Protein AF-A0A376TFV2-F1 (afdb_monomer)

Nearest PDB structures (foldseek):
  2rjb-assembly2_B  TM=1.000E+00  e=1.039E-10  Shigella flexneri
  2rjb-assembly3_C  TM=9.940E-01  e=1.264E-10  Shigella flexneri
  2rjb-assembly1_A  TM=9.988E-01  e=4.379E-10  Shigella flexneri
  6w1g-assembly1_A  TM=9.938E-01  e=4.719E-06  Pseudomonas putida
  6w1h-assembly1_A  TM=9.905E-01  e=5.038E-06  Pseudomonas putida

Radius of gyration: 17.63 Å; Cα contacts (8 Å, |Δi|>4): 65; chains: 1; bounding box: 47×38×32 Å

Sequence (94 aa):
MPVHSTAFRPIDDASLARNPFRVFTSLLRLELIENEILRQKAAEILRQRDIFTPRCRQLLEEYEQQGGFNETQAQEFVQEALENVSLAPVSNGR

Organism: Escherichia coli (NCBI:txid562)

Solvent-accessible surface area (backbone atoms only — not comparable to full-atom values): 5831 Å² total; per-residue (Å²): 126,60,55,52,73,50,71,53,56,69,86,52,70,69,52,34,73,74,53,70,62,70,48,79,50,71,47,78,42,59,90,70,43,80,55,60,71,60,32,53,53,51,53,54,57,57,72,72,58,81,68,65,48,73,65,37,52,52,52,51,54,49,28,70,76,66,76,54,69,58,71,68,56,47,54,50,44,53,56,39,52,45,63,54,74,47,81,74,76,82,75,77,79,128

Secondary structure (DSSP, 8-state):
--EEEEEE---SHHHHHH----EEEEEE-GGG---HHHHHHHHHHHHH---S-HHHHHHHHHHHHHTS--HHHHHHHHHHHHHTTSPPP-----

Structure (mmCIF, N/CA/C/O backbone):
data_AF-A0A376TFV2-F1
#
_entry.id   AF-A0A376TFV2-F1
#
loop_
_atom_site.group_PDB
_atom_site.id
_atom_site.type_symbol
_atom_site.label_atom_id
_atom_site.label_alt_id
_atom_site.label_comp_id
_atom_site.label_asym_id
_atom_site.label_entity_id
_atom_site.label_seq_id
_atom_site.pdbx_PDB_ins_code
_atom_site.Cartn_x
_atom_site.Cartn_y
_atom_site.Cartn_z
_atom_site.occupancy
_atom_site.B_iso_or_equiv
_atom_site.auth_seq_id
_atom_site.auth_comp_id
_atom_site.auth_asym_id
_atom_site.auth_atom_id
_atom_site.pdbx_PDB_model_num
ATOM 1 N N . MET A 1 1 ? 11.718 1.529 -18.795 1.00 76.38 1 MET A N 1
ATOM 2 C CA . MET A 1 1 ? 11.247 2.180 -17.551 1.00 76.38 1 MET A CA 1
ATOM 3 C C . 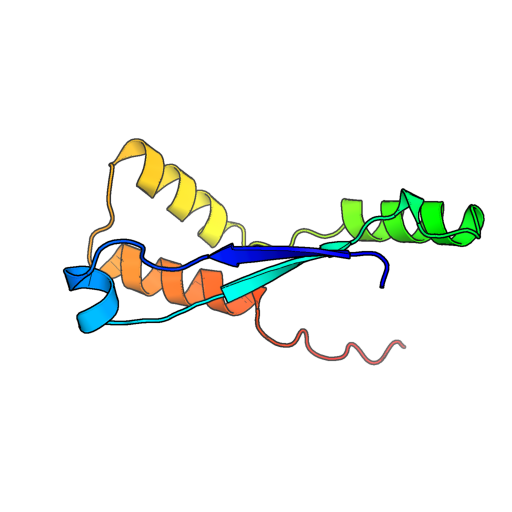MET A 1 1 ? 11.580 1.272 -16.376 1.00 76.38 1 MET A C 1
ATOM 5 O O . MET A 1 1 ? 11.237 0.100 -16.472 1.00 76.38 1 MET A O 1
ATOM 9 N N . PRO A 1 2 ? 12.257 1.748 -15.316 1.00 90.31 2 PRO A N 1
ATOM 10 C CA . PRO A 1 2 ? 12.740 0.900 -14.222 1.00 90.31 2 PRO A CA 1
ATOM 11 C C . PRO A 1 2 ? 11.639 0.596 -13.189 1.00 90.31 2 PRO A C 1
ATOM 13 O O . PRO A 1 2 ? 11.804 0.845 -11.999 1.00 90.31 2 PRO A O 1
ATOM 16 N N . VAL A 1 3 ? 10.482 0.105 -13.637 1.00 95.38 3 VAL A N 1
ATOM 17 C CA . VAL A 1 3 ? 9.342 -0.201 -12.762 1.00 95.38 3 VAL A CA 1
ATOM 18 C C . VAL A 1 3 ? 8.699 -1.527 -13.138 1.00 95.38 3 VAL A C 1
ATOM 20 O O . VAL A 1 3 ? 8.680 -1.907 -14.307 1.00 95.38 3 VAL A O 1
ATOM 23 N N . HIS A 1 4 ? 8.139 -2.201 -12.141 1.00 96.06 4 HIS A N 1
ATOM 24 C CA . HIS A 1 4 ? 7.097 -3.207 -12.330 1.00 96.06 4 HIS A CA 1
ATOM 25 C C . HIS A 1 4 ? 5.777 -2.640 -11.836 1.00 96.06 4 HIS A C 1
ATOM 27 O O . HIS A 1 4 ? 5.776 -1.848 -10.896 1.00 96.06 4 HIS A O 1
ATOM 33 N N . SER A 1 5 ? 4.662 -3.061 -12.422 1.00 96.75 5 SER A N 1
ATOM 34 C CA . SER A 1 5 ? 3.372 -2.480 -12.069 1.00 96.75 5 SER A CA 1
ATOM 35 C C . SER A 1 5 ? 2.253 -3.509 -12.061 1.00 96.75 5 SER A C 1
ATOM 37 O O . SER A 1 5 ? 2.306 -4.512 -12.770 1.00 96.75 5 SER A O 1
ATOM 39 N N . THR A 1 6 ? 1.226 -3.235 -11.263 1.00 97.75 6 THR A N 1
ATOM 40 C CA . THR A 1 6 ? -0.013 -4.014 -11.194 1.00 97.75 6 THR A CA 1
ATOM 41 C C . THR A 1 6 ? -1.208 -3.087 -10.968 1.00 97.75 6 THR A C 1
ATOM 43 O O . THR A 1 6 ? -1.033 -1.908 -10.660 1.00 97.75 6 THR A O 1
ATOM 46 N N . ALA A 1 7 ? -2.424 -3.607 -11.120 1.00 97.69 7 ALA A N 1
ATOM 47 C CA . ALA A 1 7 ? -3.658 -2.876 -10.854 1.00 97.69 7 ALA A CA 1
ATOM 48 C C . ALA A 1 7 ? -4.420 -3.499 -9.676 1.00 97.69 7 ALA A C 1
ATOM 50 O O . ALA A 1 7 ? -4.824 -4.659 -9.751 1.00 97.69 7 ALA A O 1
ATOM 51 N N . PHE A 1 8 ? -4.683 -2.710 -8.636 1.00 97.69 8 PHE A N 1
ATOM 52 C CA . PHE A 1 8 ? -5.632 -3.051 -7.577 1.00 97.69 8 PHE A CA 1
ATOM 53 C C . PHE A 1 8 ? -7.036 -2.636 -8.014 1.00 97.69 8 PHE A C 1
ATOM 55 O O . PHE A 1 8 ? -7.258 -1.485 -8.394 1.00 97.69 8 PHE A O 1
ATOM 62 N N . ARG A 1 9 ? -7.974 -3.586 -8.017 1.00 98.06 9 ARG A N 1
ATOM 63 C CA . ARG A 1 9 ? -9.362 -3.385 -8.449 1.00 98.06 9 ARG A CA 1
ATOM 64 C C . ARG A 1 9 ? -10.286 -4.450 -7.848 1.00 98.06 9 ARG A C 1
ATOM 66 O O . ARG A 1 9 ? -9.798 -5.540 -7.541 1.00 98.06 9 ARG A O 1
ATOM 73 N N . PRO A 1 10 ? -11.604 -4.202 -7.785 1.00 97.88 10 PRO A N 1
ATOM 74 C CA . PRO A 1 10 ? -12.584 -5.267 -7.597 1.00 97.88 10 PRO A CA 1
ATOM 75 C C . PRO A 1 10 ? -12.459 -6.343 -8.687 1.00 97.88 10 PRO A C 1
ATOM 77 O O . PRO A 1 10 ? -12.069 -6.047 -9.828 1.00 97.88 10 PRO A O 1
ATOM 80 N N . ILE A 1 11 ? -12.770 -7.593 -8.337 1.00 97.38 11 ILE A N 1
ATOM 81 C CA . ILE A 1 11 ? -12.622 -8.751 -9.237 1.00 97.38 11 ILE A CA 1
ATOM 82 C C . ILE A 1 11 ? -13.932 -9.473 -9.546 1.00 97.38 11 ILE A C 1
ATOM 84 O O . ILE A 1 11 ? -13.996 -10.118 -10.587 1.00 97.38 11 ILE A O 1
ATOM 88 N N . ASP A 1 12 ? -14.948 -9.353 -8.693 1.00 97.88 12 ASP A N 1
ATOM 89 C CA . ASP A 1 12 ? -16.273 -9.923 -8.921 1.00 97.88 12 ASP A CA 1
ATOM 90 C C . ASP A 1 12 ? -17.181 -8.963 -9.707 1.00 97.88 12 ASP A C 1
ATOM 92 O O . ASP A 1 12 ? -17.075 -7.736 -9.600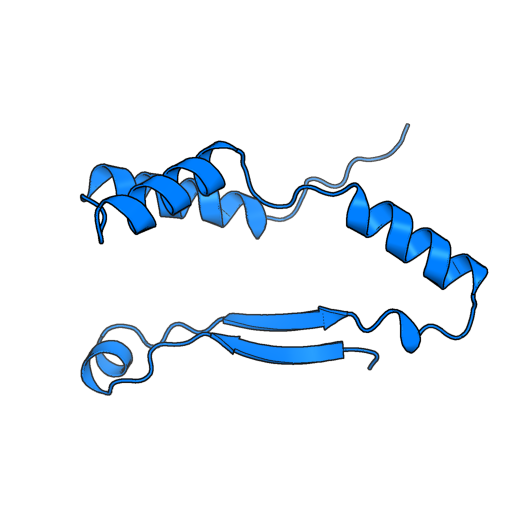 1.00 97.88 12 ASP A O 1
ATOM 96 N N . ASP A 1 13 ? -18.094 -9.534 -10.495 1.00 97.62 13 ASP A N 1
ATOM 97 C CA . ASP A 1 13 ? -18.950 -8.787 -11.422 1.00 97.62 13 ASP A CA 1
ATOM 98 C C . ASP A 1 13 ? -19.878 -7.795 -10.707 1.00 97.62 13 ASP A C 1
ATOM 100 O O . ASP A 1 13 ? -20.086 -6.681 -11.191 1.00 97.62 13 ASP A O 1
ATOM 104 N N . ALA A 1 14 ? -20.408 -8.165 -9.536 1.00 98.00 14 ALA A N 1
ATOM 105 C CA . ALA A 1 14 ? -21.321 -7.314 -8.775 1.00 98.00 14 ALA A CA 1
ATOM 106 C C . ALA A 1 14 ? -20.612 -6.063 -8.232 1.00 98.00 14 ALA A C 1
ATOM 108 O O . ALA A 1 14 ? -21.122 -4.947 -8.373 1.00 98.00 14 ALA A O 1
ATOM 109 N N . SER A 1 15 ? -19.414 -6.221 -7.662 1.00 96.81 15 SER A N 1
ATOM 110 C CA . SER A 1 15 ? -18.608 -5.097 -7.180 1.00 96.81 15 SER A CA 1
ATOM 111 C C . SER A 1 15 ? -18.121 -4.216 -8.325 1.00 96.81 15 SER A C 1
ATOM 113 O O . SER A 1 15 ? -18.171 -2.992 -8.210 1.00 96.81 15 SER A O 1
ATOM 115 N N . LEU A 1 16 ? -17.717 -4.811 -9.455 1.00 96.88 16 LEU A N 1
ATOM 116 C CA . LEU A 1 16 ? -17.331 -4.066 -10.657 1.00 96.88 16 LEU A CA 1
ATOM 117 C C . LEU A 1 16 ? -18.489 -3.238 -11.226 1.00 96.88 16 LEU A C 1
ATOM 119 O O . LEU A 1 16 ? -18.277 -2.085 -11.597 1.00 96.88 16 LEU A O 1
ATOM 123 N N . ALA A 1 17 ? -19.702 -3.795 -11.269 1.00 97.44 17 ALA A N 1
ATOM 124 C CA . ALA A 1 17 ? -20.892 -3.075 -11.717 1.00 97.44 17 ALA A CA 1
ATOM 125 C C . ALA A 1 17 ? -21.268 -1.924 -10.769 1.00 97.44 17 ALA A C 1
ATOM 127 O O . ALA A 1 17 ? -21.733 -0.880 -11.224 1.00 97.44 17 ALA A O 1
ATOM 128 N N . ARG A 1 18 ? -21.049 -2.094 -9.457 1.00 97.94 18 ARG A N 1
ATOM 129 C CA . ARG A 1 18 ? -21.339 -1.066 -8.448 1.00 97.94 18 ARG A CA 1
ATOM 130 C C . ARG A 1 18 ? -20.318 0.071 -8.453 1.00 97.94 18 ARG A C 1
ATOM 132 O O . ARG A 1 18 ? -20.707 1.233 -8.372 1.00 97.94 18 ARG A O 1
ATOM 139 N N . ASN A 1 19 ? -19.026 -0.249 -8.485 1.00 96.75 19 ASN A N 1
ATOM 140 C CA . ASN A 1 19 ? -17.947 0.732 -8.521 1.00 96.75 19 ASN A CA 1
ATOM 141 C C . ASN A 1 19 ? -16.671 0.112 -9.132 1.00 96.75 19 ASN A C 1
ATOM 143 O O . ASN A 1 19 ? -15.957 -0.620 -8.446 1.00 96.75 19 ASN A O 1
ATOM 147 N N . PRO A 1 20 ? -16.325 0.431 -10.391 1.00 97.06 20 PRO A N 1
ATOM 148 C CA . PRO A 1 20 ? -15.177 -0.156 -11.076 1.00 97.06 20 PRO A CA 1
ATOM 149 C C . PRO A 1 20 ? -13.849 0.570 -10.790 1.00 97.06 20 PRO A C 1
ATOM 151 O O . PRO A 1 20 ? -12.971 0.558 -11.656 1.00 97.06 20 PRO A O 1
ATOM 154 N N . PHE A 1 21 ? -13.686 1.220 -9.629 1.00 97.44 21 PHE A N 1
ATOM 155 C CA . PHE A 1 21 ? -12.467 1.957 -9.268 1.00 97.44 21 PHE A CA 1
ATOM 156 C C . PHE A 1 21 ? -11.210 1.076 -9.335 1.00 97.44 21 PHE A C 1
ATOM 158 O O . PHE A 1 21 ? -11.224 -0.099 -8.959 1.00 97.44 21 PHE A O 1
ATOM 165 N N . ARG A 1 22 ? -10.108 1.645 -9.841 1.00 97.94 22 ARG A N 1
ATOM 166 C CA . ARG A 1 22 ? -8.827 0.947 -10.023 1.00 97.94 22 ARG A CA 1
ATOM 167 C C . ARG A 1 22 ? -7.672 1.860 -9.653 1.00 97.94 22 ARG A C 1
ATOM 169 O O . ARG A 1 22 ? -7.676 3.031 -10.023 1.00 97.94 22 ARG A O 1
ATOM 176 N N . VAL A 1 23 ? -6.649 1.290 -9.026 1.00 96.88 23 VAL A N 1
ATOM 177 C CA . VAL A 1 23 ? -5.375 1.964 -8.760 1.00 96.88 23 VAL A CA 1
ATOM 178 C C . VAL A 1 23 ? -4.265 1.182 -9.443 1.00 96.88 23 VAL A C 1
ATOM 180 O O . VAL A 1 23 ? -4.048 0.010 -9.140 1.00 96.88 23 VAL A O 1
ATOM 183 N N . PHE A 1 24 ? -3.569 1.820 -10.383 1.00 97.12 24 PHE A N 1
ATOM 184 C CA . PHE A 1 24 ? -2.367 1.248 -10.981 1.00 97.12 24 PHE A CA 1
ATOM 185 C C . PHE A 1 24 ? -1.158 1.630 -10.130 1.00 97.12 24 PHE A C 1
ATOM 187 O O . PHE A 1 24 ? -0.826 2.807 -10.004 1.00 97.12 24 PHE 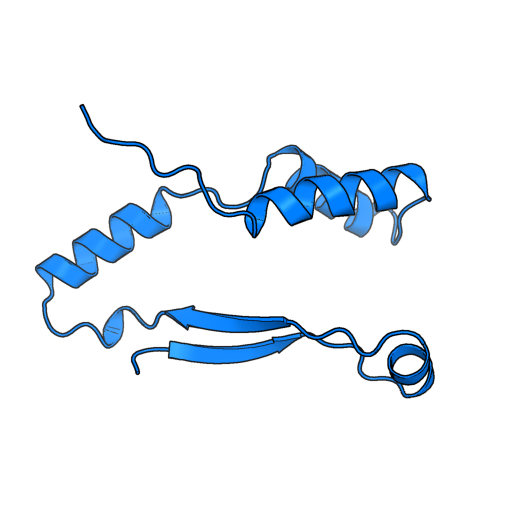A O 1
ATOM 194 N N . THR A 1 25 ? -0.502 0.638 -9.542 1.00 96.50 25 THR A N 1
ATOM 195 C CA . THR A 1 25 ? 0.605 0.837 -8.608 1.00 96.50 25 THR A CA 1
ATOM 196 C C . THR A 1 25 ? 1.890 0.349 -9.249 1.00 96.50 25 THR A C 1
ATOM 198 O O . THR A 1 25 ? 1.988 -0.807 -9.663 1.00 96.50 25 THR A O 1
ATOM 201 N N . SER A 1 26 ? 2.879 1.238 -9.328 1.00 97.06 26 SER A N 1
ATOM 202 C CA . SER A 1 26 ? 4.211 0.932 -9.851 1.00 97.06 26 SER A CA 1
ATOM 203 C C . SER A 1 26 ? 5.227 0.865 -8.715 1.00 97.06 26 SER A C 1
ATOM 205 O O . SER A 1 26 ? 5.292 1.771 -7.889 1.00 97.06 26 SER A O 1
ATOM 207 N N . LEU A 1 27 ? 6.044 -0.183 -8.707 1.00 96.25 27 LEU A N 1
ATOM 208 C CA . LEU A 1 27 ? 7.182 -0.360 -7.814 1.00 96.25 27 LEU A CA 1
ATOM 209 C C . LEU A 1 27 ? 8.477 -0.023 -8.560 1.00 96.25 27 LEU A C 1
ATOM 211 O O . LEU A 1 27 ? 8.794 -0.645 -9.579 1.00 96.25 27 LEU A O 1
ATOM 215 N N . LEU A 1 28 ? 9.228 0.948 -8.038 1.00 95.81 28 LEU A N 1
ATOM 216 C CA . LEU A 1 28 ? 10.551 1.318 -8.541 1.00 95.81 28 LEU A CA 1
ATOM 217 C C . LEU A 1 28 ? 11.562 0.184 -8.308 1.00 95.81 28 LEU A C 1
ATOM 219 O O . LEU A 1 28 ? 11.704 -0.311 -7.192 1.00 95.81 28 LEU A O 1
ATOM 223 N N . ARG A 1 29 ? 12.293 -0.190 -9.362 1.00 96.50 29 ARG A N 1
ATOM 224 C CA . ARG A 1 29 ? 13.353 -1.208 -9.357 1.00 96.50 29 ARG A CA 1
ATOM 225 C C . ARG A 1 29 ? 14.722 -0.530 -9.236 1.00 96.50 29 ARG A C 1
ATOM 227 O O . ARG A 1 29 ? 15.313 -0.130 -10.241 1.00 96.50 29 ARG A O 1
ATOM 234 N N . LEU A 1 30 ? 15.210 -0.354 -8.006 1.00 96.06 30 LEU A N 1
ATOM 235 C CA . LEU A 1 30 ? 16.484 0.328 -7.732 1.00 96.06 30 LEU A CA 1
ATOM 236 C C . LEU A 1 30 ? 17.690 -0.366 -8.383 1.00 96.06 30 LEU A C 1
ATOM 238 O O . LEU A 1 30 ? 18.638 0.300 -8.780 1.00 96.06 30 LEU A O 1
ATOM 242 N N . GLU A 1 31 ? 17.662 -1.685 -8.547 1.00 94.50 31 GLU A N 1
ATOM 243 C CA . GLU A 1 31 ? 18.721 -2.459 -9.205 1.00 94.50 31 GLU A CA 1
ATOM 244 C C . GLU A 1 31 ? 18.914 -2.111 -10.687 1.00 94.50 31 GLU A C 1
ATOM 246 O O . GLU A 1 31 ? 19.961 -2.416 -11.249 1.00 94.50 31 GLU A O 1
ATOM 251 N N . LEU A 1 32 ? 17.931 -1.454 -11.311 1.00 96.06 32 LEU A N 1
ATOM 252 C CA . LEU A 1 32 ? 18.023 -0.967 -12.687 1.00 96.06 32 LEU A CA 1
ATOM 253 C C . LEU A 1 32 ? 18.653 0.436 -12.775 1.00 96.06 32 LEU A C 1
ATOM 255 O O . LEU A 1 32 ? 18.794 0.973 -13.871 1.00 96.06 32 LEU A O 1
ATOM 259 N N . ILE A 1 33 ? 19.028 1.046 -11.643 1.00 95.25 33 ILE A N 1
ATOM 260 C CA . ILE A 1 33 ? 19.779 2.306 -11.602 1.00 95.25 33 ILE A CA 1
ATOM 261 C C . ILE A 1 33 ? 21.272 1.986 -11.739 1.00 95.25 33 ILE A C 1
ATOM 263 O O . ILE A 1 33 ? 21.909 1.528 -10.787 1.00 95.25 33 ILE A O 1
ATOM 267 N N . GLU A 1 34 ? 21.837 2.256 -12.917 1.00 96.12 34 GLU A N 1
ATOM 268 C CA . GLU A 1 34 ? 23.235 1.935 -13.244 1.00 96.12 34 GLU A CA 1
ATOM 269 C C . GLU A 1 34 ? 24.229 2.613 -12.292 1.00 96.12 34 GLU A C 1
ATOM 271 O O . GLU A 1 34 ? 25.091 1.950 -11.716 1.00 96.12 34 GLU A O 1
ATOM 276 N N . ASN A 1 35 ? 24.066 3.918 -12.057 1.00 97.31 35 ASN A N 1
ATOM 277 C CA . ASN A 1 35 ? 24.932 4.674 -11.158 1.00 97.31 35 ASN A CA 1
ATOM 278 C C . ASN A 1 35 ? 24.737 4.223 -9.700 1.00 97.31 35 ASN A C 1
ATOM 280 O O . ASN A 1 35 ? 23.696 4.465 -9.089 1.00 97.31 35 ASN A O 1
ATOM 284 N N . GLU A 1 36 ? 25.762 3.588 -9.136 1.00 97.00 36 GLU A N 1
ATOM 285 C CA . GLU A 1 36 ? 25.726 3.020 -7.788 1.00 97.00 36 GLU A CA 1
ATOM 286 C C . GLU A 1 36 ? 25.537 4.077 -6.692 1.00 97.00 36 GLU A C 1
ATOM 288 O O . GLU A 1 36 ? 24.728 3.878 -5.786 1.00 97.00 36 GLU A O 1
ATOM 293 N N . ILE A 1 37 ? 26.204 5.230 -6.808 1.00 97.56 37 ILE A N 1
ATOM 294 C CA . ILE A 1 37 ? 26.079 6.334 -5.843 1.00 97.56 37 ILE A CA 1
ATOM 295 C C . ILE A 1 37 ? 24.629 6.835 -5.818 1.00 97.56 37 ILE A C 1
ATOM 297 O O . ILE A 1 37 ? 24.038 7.024 -4.753 1.00 97.56 37 ILE A O 1
ATOM 301 N N . LEU A 1 38 ? 24.023 7.010 -6.996 1.00 96.69 38 LEU A N 1
ATOM 302 C CA . LEU A 1 38 ? 22.630 7.435 -7.116 1.00 96.69 38 LEU A CA 1
ATOM 303 C C . LEU A 1 38 ? 21.668 6.383 -6.552 1.00 96.69 38 LEU A C 1
ATOM 305 O O . LEU A 1 38 ? 20.709 6.735 -5.865 1.00 96.69 38 LEU A O 1
ATOM 309 N N . ARG A 1 39 ? 21.932 5.100 -6.812 1.00 97.25 39 ARG A N 1
ATOM 310 C CA . ARG A 1 39 ? 21.135 3.980 -6.303 1.00 97.25 39 ARG A CA 1
ATOM 311 C C . ARG A 1 39 ? 21.131 3.931 -4.778 1.00 97.25 39 ARG A C 1
ATOM 313 O O . ARG A 1 39 ? 20.063 3.819 -4.181 1.00 97.25 39 ARG A O 1
ATOM 320 N N . GLN A 1 40 ? 22.305 4.045 -4.156 1.00 97.38 40 GLN A N 1
ATOM 321 C CA . GLN A 1 40 ? 22.447 4.059 -2.699 1.00 97.38 40 GLN A CA 1
ATOM 322 C C . GLN A 1 40 ? 21.721 5.260 -2.089 1.00 97.38 40 GLN A C 1
ATOM 324 O O . GLN A 1 40 ? 20.929 5.094 -1.162 1.00 97.38 40 GLN A O 1
ATOM 329 N N . LYS A 1 41 ? 21.897 6.451 -2.675 1.00 96.94 41 LYS A N 1
ATOM 330 C CA . LYS A 1 41 ? 21.201 7.663 -2.231 1.00 96.94 41 LYS A CA 1
ATOM 331 C C . LYS A 1 41 ? 19.678 7.527 -2.328 1.00 96.94 41 LYS A C 1
ATOM 333 O O . LYS A 1 41 ? 18.966 7.905 -1.402 1.00 96.94 41 LYS A O 1
ATOM 338 N N . ALA A 1 42 ? 19.166 6.971 -3.427 1.00 96.19 42 ALA A N 1
ATOM 339 C CA . ALA A 1 42 ? 17.736 6.726 -3.592 1.00 96.19 42 ALA A CA 1
ATOM 340 C C . ALA A 1 42 ? 17.205 5.732 -2.545 1.00 96.19 42 ALA A C 1
ATOM 342 O O . ALA A 1 42 ? 16.162 5.982 -1.945 1.00 96.19 42 ALA A O 1
ATOM 343 N N . ALA A 1 43 ? 17.934 4.640 -2.289 1.00 96.69 43 ALA A N 1
ATOM 344 C CA . ALA A 1 43 ? 17.566 3.652 -1.276 1.00 96.69 43 ALA A CA 1
ATOM 345 C C . ALA A 1 43 ? 17.497 4.262 0.134 1.00 96.69 43 ALA A C 1
ATOM 347 O O . ALA A 1 43 ? 16.558 3.988 0.881 1.00 96.69 43 ALA A O 1
ATOM 348 N N . GLU A 1 44 ? 18.463 5.112 0.487 1.00 97.06 44 GLU A N 1
ATOM 349 C CA . GLU A 1 44 ? 18.499 5.786 1.783 1.00 97.06 44 GLU A CA 1
ATOM 350 C C . GLU A 1 44 ? 17.295 6.715 1.978 1.00 97.06 44 GLU A C 1
ATOM 352 O O . GLU A 1 44 ? 16.597 6.599 2.986 1.00 97.06 44 GLU A O 1
ATOM 357 N N . ILE A 1 45 ? 17.007 7.570 0.990 1.00 95.88 45 ILE A N 1
ATOM 358 C CA . ILE A 1 45 ? 15.861 8.491 1.029 1.00 95.88 45 ILE A CA 1
ATOM 359 C C . ILE A 1 45 ? 14.546 7.713 1.142 1.00 95.88 45 ILE A C 1
ATOM 361 O O . ILE A 1 45 ? 13.691 8.052 1.959 1.00 95.88 45 ILE A O 1
ATOM 365 N N . LEU A 1 46 ? 14.377 6.656 0.341 1.00 95.38 46 LEU A N 1
ATOM 366 C CA . LEU A 1 46 ? 13.152 5.856 0.343 1.00 95.38 46 LEU A CA 1
ATOM 367 C C . LEU A 1 46 ? 12.928 5.145 1.680 1.00 95.38 46 LEU A C 1
ATOM 369 O O . LEU A 1 46 ? 11.795 5.094 2.145 1.00 95.38 46 LEU A O 1
ATOM 373 N N . ARG A 1 47 ? 13.989 4.638 2.322 1.00 95.56 47 ARG A N 1
ATOM 374 C CA . ARG A 1 47 ? 13.891 3.952 3.621 1.00 95.56 47 ARG A CA 1
ATOM 375 C C . ARG A 1 47 ? 13.501 4.891 4.764 1.00 95.56 47 ARG A C 1
ATOM 377 O O . ARG A 1 47 ? 12.905 4.442 5.735 1.00 95.56 47 ARG A O 1
ATOM 384 N N . GLN A 1 48 ? 13.868 6.167 4.676 1.00 95.06 48 GLN A N 1
ATOM 385 C CA . GLN A 1 48 ? 13.553 7.161 5.706 1.00 95.06 48 GLN A CA 1
ATOM 386 C C . GLN A 1 48 ? 12.111 7.673 5.622 1.00 95.06 48 GLN A C 1
ATOM 388 O O . GLN A 1 48 ? 11.6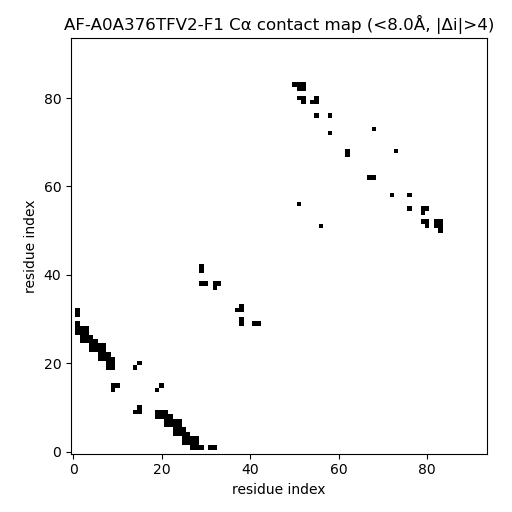24 8.284 6.572 1.00 95.06 48 GLN A O 1
ATOM 393 N N . ARG A 1 49 ? 11.431 7.463 4.491 1.00 92.06 49 ARG A N 1
ATOM 394 C CA . ARG A 1 49 ? 10.094 8.001 4.269 1.00 92.06 49 ARG A CA 1
ATOM 395 C C . ARG A 1 49 ? 9.034 7.091 4.880 1.00 92.06 49 ARG A C 1
ATOM 397 O O . ARG A 1 49 ? 8.894 5.939 4.479 1.00 92.06 49 ARG A O 1
ATOM 404 N N . ASP A 1 50 ? 8.227 7.657 5.769 1.00 92.12 50 ASP A N 1
ATOM 405 C CA . ASP A 1 50 ? 6.953 7.070 6.168 1.00 92.12 50 ASP A CA 1
ATOM 406 C C . ASP A 1 50 ? 5.832 7.698 5.329 1.00 92.12 50 ASP A C 1
ATOM 408 O O . ASP A 1 50 ? 5.638 8.912 5.350 1.00 92.12 50 ASP A O 1
ATOM 412 N N . ILE A 1 51 ? 5.168 6.887 4.505 1.00 92.25 51 ILE A N 1
ATOM 413 C CA . ILE A 1 51 ? 4.156 7.349 3.539 1.00 92.25 51 ILE A CA 1
ATOM 414 C C . ILE A 1 51 ? 2.723 7.129 4.012 1.00 92.25 51 ILE A C 1
ATOM 416 O O . ILE A 1 51 ? 1.811 7.469 3.271 1.00 92.25 51 ILE A O 1
ATOM 420 N N . PHE A 1 52 ? 2.538 6.535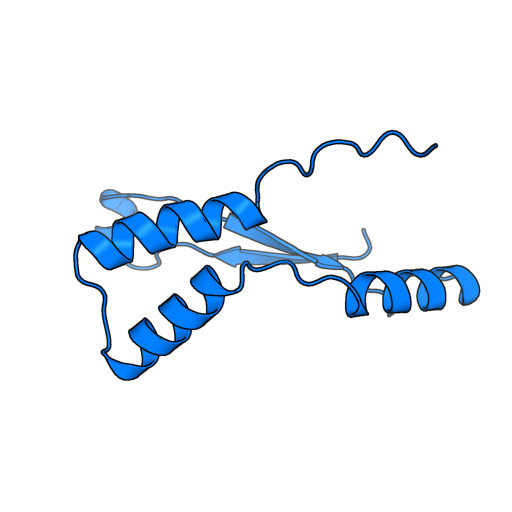 5.192 1.00 94.94 52 PHE A N 1
ATOM 421 C CA . PHE A 1 52 ? 1.230 6.309 5.793 1.00 94.94 52 PHE A CA 1
ATOM 422 C C . PHE A 1 52 ? 1.144 7.081 7.100 1.00 94.94 52 PHE A C 1
ATOM 424 O O . PHE A 1 52 ? 2.056 6.996 7.925 1.00 94.94 52 PHE A O 1
ATOM 431 N N . THR A 1 53 ? 0.044 7.797 7.320 1.00 95.25 53 THR A N 1
ATOM 432 C CA . THR A 1 53 ? -0.185 8.441 8.616 1.00 95.25 53 THR A CA 1
ATOM 433 C C . THR A 1 53 ? -0.225 7.391 9.740 1.00 95.25 53 THR A C 1
ATOM 435 O O . THR A 1 53 ? -0.656 6.249 9.520 1.00 95.25 53 THR A O 1
ATOM 438 N N . PRO A 1 54 ? 0.183 7.743 10.975 1.00 97.00 54 PRO A N 1
ATOM 439 C CA . PRO A 1 54 ? 0.090 6.821 12.105 1.00 97.00 54 PRO A CA 1
ATOM 440 C C . PRO A 1 54 ? -1.334 6.298 12.327 1.00 97.00 54 PRO A C 1
ATOM 442 O O . PRO A 1 54 ? -1.516 5.117 12.623 1.00 97.00 54 PRO A O 1
ATOM 445 N N . ARG A 1 55 ? -2.351 7.150 12.130 1.00 97.44 55 ARG A N 1
ATOM 446 C CA . ARG A 1 55 ? -3.753 6.759 12.297 1.00 97.44 55 ARG A CA 1
ATOM 447 C C . ARG A 1 55 ? -4.221 5.800 11.202 1.00 97.44 55 ARG A C 1
ATOM 449 O O . ARG A 1 55 ? -4.892 4.824 11.525 1.00 97.44 55 ARG A O 1
ATOM 456 N N . CYS A 1 56 ? -3.796 5.990 9.949 1.00 97.62 56 CYS A N 1
ATOM 457 C CA . CYS A 1 56 ? -4.067 5.041 8.865 1.00 97.62 56 CYS A CA 1
ATOM 458 C C . CYS A 1 56 ? -3.574 3.625 9.211 1.00 97.62 56 CYS A C 1
ATOM 460 O O . CYS A 1 56 ? -4.269 2.648 8.937 1.00 97.62 56 CYS A O 1
ATOM 462 N N . ARG A 1 57 ? -2.386 3.507 9.824 1.00 97.38 57 ARG A N 1
ATOM 463 C CA . ARG A 1 57 ? -1.814 2.215 10.244 1.00 97.38 57 ARG A CA 1
ATOM 464 C C . ARG A 1 57 ? -2.610 1.580 11.383 1.00 97.38 57 ARG A C 1
ATOM 466 O O . ARG A 1 57 ? -2.936 0.403 11.297 1.00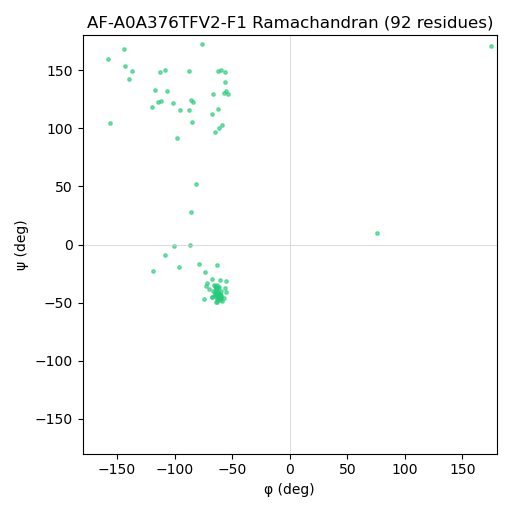 97.38 57 ARG A O 1
ATOM 473 N N . GLN A 1 58 ? -2.979 2.365 12.396 1.00 98.19 58 GLN A N 1
ATOM 474 C CA . GLN A 1 58 ? -3.807 1.890 13.513 1.00 98.19 58 GLN A CA 1
ATOM 475 C C . GLN A 1 58 ? -5.167 1.371 13.040 1.00 98.19 58 GLN A C 1
ATOM 477 O O . GLN A 1 58 ? -5.588 0.292 13.440 1.00 98.19 58 GLN A O 1
ATOM 482 N N . LEU A 1 59 ? -5.837 2.108 12.151 1.00 98.31 59 LEU A N 1
ATOM 483 C CA . LEU A 1 59 ? -7.109 1.680 11.570 1.00 98.31 59 LEU A CA 1
ATOM 484 C C . LEU A 1 59 ? -6.962 0.376 10.777 1.00 98.31 59 LEU A C 1
ATOM 486 O O . LEU A 1 59 ? -7.848 -0.471 10.821 1.00 98.31 59 LEU A O 1
ATOM 490 N N . LEU A 1 60 ? -5.845 0.182 10.075 1.00 97.62 60 LEU A N 1
ATOM 491 C CA . LEU A 1 60 ? -5.580 -1.065 9.358 1.00 97.62 60 LEU A CA 1
ATOM 492 C C . LEU A 1 60 ? -5.423 -2.250 10.328 1.00 97.62 60 LEU A C 1
ATOM 494 O O . LEU A 1 60 ? -6.029 -3.295 10.104 1.00 97.62 60 LEU A O 1
ATOM 498 N N . GLU A 1 61 ? -4.700 -2.074 11.437 1.00 98.06 61 GLU A N 1
ATOM 499 C CA . GLU A 1 61 ? -4.598 -3.091 12.498 1.00 98.06 61 GLU A CA 1
ATOM 500 C C . GLU A 1 61 ? -5.965 -3.391 13.137 1.00 98.06 61 GLU A C 1
ATOM 502 O O . GLU A 1 61 ? -6.323 -4.551 13.347 1.00 98.06 61 GLU A O 1
ATOM 507 N N . GLU A 1 62 ? -6.757 -2.351 13.411 1.00 98.12 62 GLU A N 1
ATOM 508 C CA . GLU A 1 62 ? -8.132 -2.472 13.898 1.00 98.12 62 GLU A CA 1
ATOM 509 C C . GLU A 1 62 ? -8.998 -3.296 12.931 1.00 98.12 62 GLU A C 1
ATOM 511 O O . GLU A 1 62 ? -9.706 -4.206 13.367 1.00 98.12 62 GLU A O 1
ATOM 516 N N . TYR A 1 63 ? -8.912 -3.020 11.626 1.00 98.25 63 TYR A N 1
ATOM 517 C CA . TYR A 1 63 ? -9.639 -3.754 10.590 1.00 98.25 63 TYR A CA 1
ATOM 518 C C . TYR A 1 63 ? -9.270 -5.238 10.575 1.00 98.25 63 TYR A C 1
ATOM 520 O O . TYR A 1 63 ? -10.157 -6.089 10.528 1.00 98.25 63 TYR A O 1
ATOM 528 N N . GLU A 1 64 ? -7.976 -5.562 10.635 1.00 97.75 64 GLU A N 1
ATOM 529 C CA . GLU A 1 64 ? -7.496 -6.947 10.630 1.00 97.75 64 GLU A CA 1
ATOM 530 C C . GLU A 1 64 ? -7.967 -7.729 11.865 1.00 97.75 64 GLU A C 1
ATOM 532 O O . GLU A 1 64 ? -8.332 -8.899 11.752 1.00 97.75 64 GLU A O 1
ATOM 537 N N . GLN A 1 65 ? -8.017 -7.084 13.035 1.00 97.44 65 GLN A N 1
ATOM 538 C CA . GLN A 1 65 ? -8.487 -7.707 14.278 1.00 97.44 65 GLN A CA 1
ATOM 539 C C . GLN A 1 65 ? -10.008 -7.912 14.305 1.00 97.44 65 GLN A C 1
ATOM 541 O O . GLN A 1 65 ? -10.492 -8.894 14.869 1.00 97.44 65 GLN A O 1
ATOM 546 N N . GLN A 1 66 ? -10.763 -6.979 13.723 1.00 96.75 66 GLN A N 1
ATOM 547 C CA . GLN A 1 66 ? -12.229 -6.938 13.800 1.00 96.75 66 GLN A CA 1
ATOM 54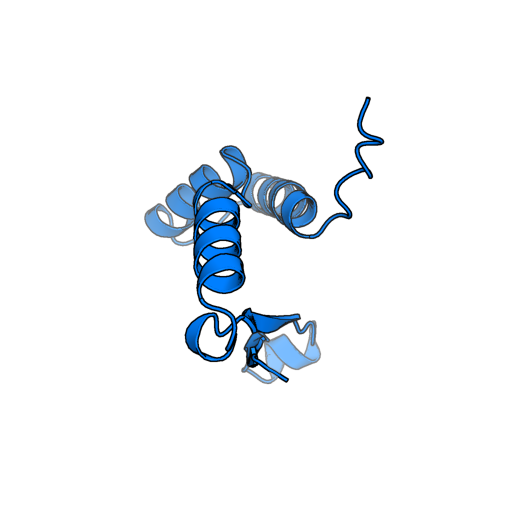8 C C . GLN A 1 66 ? -12.909 -7.595 12.588 1.00 96.75 66 GLN A C 1
ATOM 550 O O . GLN A 1 66 ? -14.086 -7.947 12.655 1.00 96.75 66 GLN A O 1
ATOM 555 N N . GLY A 1 67 ? -12.186 -7.755 11.476 1.00 97.56 67 GLY A N 1
ATOM 556 C CA . GLY A 1 67 ? -12.701 -8.257 10.200 1.00 97.56 67 GLY A CA 1
ATOM 557 C C . GLY A 1 67 ? -13.540 -7.245 9.410 1.00 97.56 67 GLY A C 1
ATOM 558 O O . GLY A 1 67 ? -14.190 -7.622 8.434 1.00 97.56 67 GLY A O 1
ATOM 559 N N . GLY A 1 68 ? -13.570 -5.976 9.821 1.00 96.75 68 GLY A N 1
ATOM 560 C CA . GLY A 1 68 ? -14.402 -4.953 9.197 1.00 96.75 68 GLY A CA 1
ATOM 561 C C . GLY A 1 68 ? -14.358 -3.606 9.912 1.00 96.75 68 GLY A C 1
ATOM 562 O O . GLY A 1 68 ? -13.846 -3.493 11.021 1.00 96.75 68 GLY A O 1
ATOM 563 N N . PHE A 1 69 ? -14.943 -2.593 9.272 1.00 98.25 69 PHE A N 1
ATOM 564 C CA . PHE A 1 69 ? -15.153 -1.268 9.853 1.00 98.25 69 PHE A CA 1
ATOM 565 C C . PHE A 1 69 ? -16.637 -0.978 10.056 1.00 98.25 69 PHE A C 1
ATOM 567 O O . PHE A 1 69 ? -17.478 -1.381 9.247 1.00 98.25 69 PHE A O 1
ATOM 574 N N . ASN A 1 70 ? -16.943 -0.203 11.097 1.00 97.75 70 ASN A N 1
ATOM 575 C CA . ASN A 1 70 ? -18.180 0.571 11.138 1.00 97.75 70 ASN A CA 1
ATOM 576 C C . ASN A 1 70 ? -18.080 1.820 10.238 1.00 97.75 70 ASN A C 1
ATOM 578 O O . ASN A 1 70 ? -17.021 2.139 9.699 1.00 97.75 70 ASN A O 1
ATOM 582 N N . GLU A 1 71 ? -19.189 2.539 10.064 1.00 98.06 71 GLU A N 1
ATOM 583 C CA . GLU A 1 71 ? -19.249 3.694 9.160 1.00 98.06 71 GLU A CA 1
ATOM 584 C C . GLU A 1 71 ? -18.252 4.803 9.529 1.00 98.06 71 GLU A C 1
ATOM 586 O O . GLU A 1 71 ? -17.560 5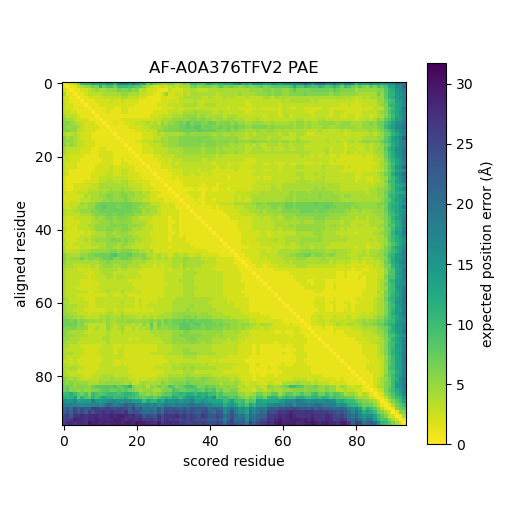.317 8.651 1.00 98.06 71 GLU A O 1
ATOM 591 N N . THR A 1 72 ? -18.123 5.127 10.816 1.00 98.12 72 THR A N 1
ATOM 592 C CA . THR A 1 72 ? -17.198 6.161 11.297 1.00 98.12 72 THR A CA 1
ATOM 593 C C . THR A 1 72 ? -15.747 5.786 11.008 1.00 98.12 72 THR A C 1
ATOM 595 O O . THR A 1 72 ? -15.006 6.598 10.460 1.00 98.12 72 THR A O 1
ATOM 598 N N . GLN A 1 73 ? -15.351 4.545 11.309 1.00 98.25 73 GLN A N 1
ATOM 599 C CA . GLN A 1 73 ? -14.001 4.054 11.011 1.00 98.25 73 GLN A CA 1
ATOM 600 C C . GLN A 1 73 ? -13.724 4.051 9.504 1.00 98.25 73 GLN A C 1
ATOM 602 O O . GLN A 1 73 ? -12.641 4.437 9.078 1.00 98.25 73 GLN A O 1
ATOM 607 N N . ALA A 1 74 ? -14.701 3.653 8.682 1.00 97.94 74 ALA A N 1
ATOM 608 C CA . ALA A 1 74 ? -14.544 3.642 7.231 1.00 97.94 74 ALA A CA 1
ATOM 609 C C . ALA A 1 74 ? -14.360 5.059 6.663 1.00 97.94 74 ALA A C 1
ATOM 611 O O . ALA A 1 74 ? -13.505 5.269 5.802 1.00 97.94 74 ALA A O 1
ATOM 612 N N . GLN A 1 75 ? -15.130 6.037 7.152 1.00 98.19 75 GLN A N 1
ATOM 613 C CA . GLN A 1 75 ? -14.978 7.440 6.758 1.00 98.19 75 GLN A CA 1
ATOM 614 C C . GLN A 1 75 ? -13.615 7.999 7.182 1.00 98.19 75 GLN A C 1
ATOM 616 O O . GLN A 1 75 ? -12.943 8.629 6.366 1.00 98.19 75 GLN A O 1
ATOM 621 N N . GLU A 1 76 ? -13.188 7.731 8.419 1.00 98.19 76 GLU A N 1
ATOM 622 C CA . GLU A 1 76 ? -11.876 8.139 8.931 1.00 98.19 76 GLU A CA 1
ATOM 623 C C . GLU A 1 76 ? -10.743 7.515 8.105 1.00 98.19 76 GLU A C 1
ATOM 625 O O . GLU A 1 76 ? -9.846 8.218 7.647 1.00 98.19 76 GLU A O 1
ATOM 630 N N . PHE A 1 77 ? -10.830 6.214 7.817 1.00 98.06 77 PHE A N 1
ATOM 631 C CA . PHE A 1 77 ? -9.834 5.502 7.021 1.00 98.06 77 PHE A CA 1
ATOM 632 C C . PHE A 1 77 ? -9.685 6.087 5.615 1.00 98.06 77 PHE A C 1
ATOM 634 O O . PHE A 1 77 ? -8.566 6.224 5.129 1.00 98.06 77 PHE A O 1
ATOM 641 N N . VAL A 1 78 ? -10.787 6.474 4.962 1.00 96.69 78 VAL A N 1
ATOM 642 C CA . VAL A 1 78 ? -10.721 7.134 3.649 1.00 96.69 78 VAL A CA 1
ATOM 643 C C . VAL A 1 78 ? -9.981 8.469 3.736 1.00 96.69 78 VAL A C 1
ATOM 645 O O . VAL A 1 78 ? -9.148 8.734 2.872 1.00 96.69 78 VAL A O 1
ATOM 648 N N . GLN A 1 79 ? -10.238 9.292 4.757 1.00 96.69 79 GLN A N 1
ATOM 649 C CA . GLN A 1 79 ? -9.537 10.573 4.929 1.00 96.69 79 GLN A CA 1
ATOM 650 C C . GLN A 1 79 ? -8.037 10.362 5.173 1.00 96.69 79 GLN A C 1
ATOM 652 O O . GLN A 1 79 ? -7.210 10.919 4.456 1.00 96.69 79 GLN A O 1
ATOM 657 N N . GLU A 1 80 ? -7.684 9.485 6.111 1.00 96.44 80 GLU A N 1
ATOM 658 C CA . GLU A 1 80 ? -6.289 9.172 6.441 1.00 96.44 80 GLU A CA 1
ATOM 659 C C . GLU A 1 80 ? -5.535 8.531 5.261 1.00 96.44 80 GLU A C 1
ATOM 661 O O . GLU A 1 80 ? -4.350 8.786 5.049 1.00 96.44 80 GLU A O 1
ATOM 666 N N . ALA A 1 81 ? -6.213 7.715 4.446 1.00 94.50 81 ALA A N 1
ATOM 667 C CA . ALA A 1 81 ? -5.623 7.118 3.253 1.00 94.50 81 ALA A CA 1
ATOM 668 C C . ALA A 1 81 ? -5.404 8.135 2.120 1.00 94.50 81 ALA A C 1
ATOM 670 O O . ALA A 1 81 ? -4.439 7.999 1.360 1.00 94.50 81 ALA A O 1
ATOM 671 N N . LEU A 1 82 ? -6.277 9.144 1.996 1.00 94.06 82 LEU A N 1
ATOM 672 C CA . LEU A 1 82 ? -6.161 10.198 0.984 1.00 94.06 82 LEU A CA 1
ATOM 673 C C . LEU A 1 82 ? -4.910 11.057 1.191 1.00 94.06 82 LEU A C 1
ATOM 675 O O . LEU A 1 82 ? -4.261 11.410 0.207 1.00 94.06 82 LEU A O 1
ATOM 679 N N . GLU A 1 83 ? -4.509 11.315 2.437 1.00 89.75 83 GLU A N 1
ATOM 680 C CA . GLU A 1 83 ? -3.270 12.046 2.748 1.00 89.75 83 GLU A CA 1
ATOM 681 C C . GLU A 1 83 ? -2.027 11.410 2.102 1.00 89.75 83 GLU A C 1
ATOM 683 O O . GLU A 1 83 ? -1.113 12.109 1.663 1.00 89.75 83 GLU A O 1
ATOM 688 N N . ASN A 1 84 ? -2.017 10.085 1.934 1.00 84.62 84 ASN A N 1
ATOM 689 C CA . ASN A 1 84 ? -0.873 9.351 1.385 1.00 84.62 84 ASN A CA 1
ATOM 690 C C . ASN A 1 84 ? -0.703 9.538 -0.134 1.00 84.62 84 ASN A C 1
ATOM 692 O O . ASN A 1 84 ? 0.390 9.333 -0.669 1.00 84.62 84 ASN A O 1
ATOM 696 N N . VAL A 1 85 ? -1.784 9.889 -0.840 1.00 84.19 85 VAL A N 1
ATOM 697 C CA . VAL A 1 85 ? -1.803 10.098 -2.301 1.00 84.19 85 VAL A CA 1
ATOM 698 C C . VAL A 1 85 ? -1.942 11.569 -2.692 1.00 84.19 85 VAL A C 1
ATOM 700 O O . VAL A 1 85 ? -1.787 11.909 -3.868 1.00 84.19 85 VAL A O 1
ATOM 703 N N . SER A 1 86 ? -2.208 12.440 -1.720 1.00 83.56 86 SER A N 1
ATOM 704 C CA . SER A 1 86 ? -2.223 13.885 -1.900 1.00 83.56 86 SER A CA 1
ATOM 705 C C . SER A 1 86 ? -0.849 14.410 -2.311 1.00 83.56 86 SER A C 1
ATOM 707 O O . SER A 1 86 ? 0.204 13.871 -1.960 1.00 83.56 86 SER A O 1
ATOM 709 N N . LEU A 1 87 ? -0.850 15.497 -3.084 1.00 74.06 87 LEU A N 1
ATOM 710 C CA . LEU A 1 87 ? 0.383 16.196 -3.422 1.00 74.06 87 LEU A CA 1
ATOM 711 C C . LEU A 1 87 ? 1.011 16.721 -2.131 1.00 74.06 87 LEU A C 1
ATOM 713 O O . LEU A 1 87 ? 0.442 17.591 -1.473 1.00 74.06 87 LEU A O 1
ATOM 717 N N . ALA A 1 88 ? 2.202 16.223 -1.796 1.00 70.31 88 ALA A N 1
ATOM 718 C CA . ALA A 1 88 ? 3.000 16.840 -0.750 1.00 70.31 88 ALA A CA 1
ATOM 719 C C . ALA A 1 88 ? 3.221 18.314 -1.134 1.00 70.31 88 ALA A C 1
ATOM 721 O O . ALA A 1 88 ? 3.601 18.582 -2.283 1.00 70.31 88 ALA A O 1
ATOM 722 N N . PRO A 1 89 ? 2.979 19.275 -0.226 1.00 62.03 89 PRO A N 1
ATOM 723 C CA . PRO A 1 89 ? 3.278 20.666 -0.513 1.00 62.03 89 PRO A CA 1
ATOM 724 C C . PRO A 1 89 ? 4.749 20.763 -0.914 1.00 62.03 89 PRO A C 1
ATOM 726 O O . PRO A 1 89 ? 5.620 20.189 -0.257 1.00 62.03 89 PRO A O 1
ATOM 729 N N . VAL A 1 90 ? 5.024 21.458 -2.020 1.00 49.28 90 VAL A N 1
ATOM 730 C CA . VAL A 1 90 ? 6.395 21.724 -2.456 1.00 49.28 90 VAL A CA 1
ATOM 731 C C . VAL A 1 90 ? 7.049 22.546 -1.352 1.00 49.28 90 VAL A C 1
ATOM 733 O O . VAL A 1 90 ? 6.815 23.747 -1.230 1.00 49.28 90 VAL A O 1
ATOM 736 N N . SER A 1 91 ? 7.838 21.895 -0.502 1.00 50.34 91 SER A N 1
ATOM 737 C CA . SER A 1 91 ? 8.707 22.581 0.437 1.00 50.34 91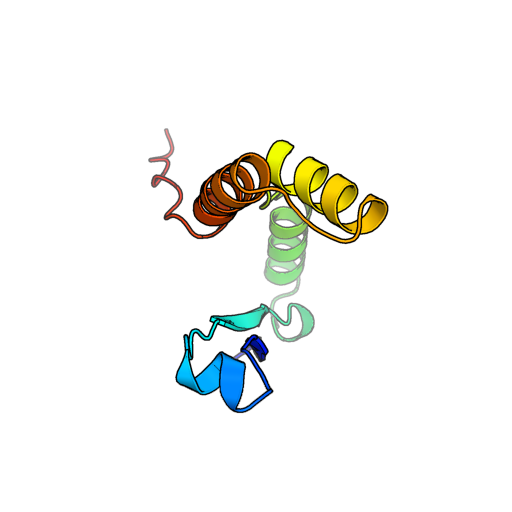 SER A CA 1
ATOM 738 C C . SER A 1 91 ? 9.744 23.334 -0.394 1.00 50.34 91 SER A C 1
ATOM 740 O O . SER A 1 91 ? 10.728 22.744 -0.843 1.00 50.34 91 SER A O 1
ATOM 742 N N . ASN A 1 92 ? 9.504 24.624 -0.645 1.00 37.62 92 ASN A N 1
ATOM 743 C CA . ASN A 1 92 ? 10.543 25.536 -1.109 1.00 37.62 92 ASN A CA 1
ATOM 744 C C . ASN A 1 92 ? 11.640 25.521 -0.043 1.00 37.62 92 ASN A C 1
ATOM 746 O O . ASN A 1 92 ? 11.464 26.078 1.043 1.00 37.62 92 ASN A O 1
ATOM 750 N N . GLY A 1 93 ? 12.731 24.814 -0.338 1.00 41.75 93 GLY A N 1
ATOM 751 C CA . GLY A 1 93 ? 13.921 24.803 0.498 1.00 41.75 93 GLY A CA 1
ATOM 752 C C . GLY A 1 93 ? 14.381 26.235 0.750 1.00 41.75 93 GLY A C 1
ATOM 753 O O . GLY A 1 93 ? 14.471 27.033 -0.185 1.00 41.75 93 GLY A O 1
ATOM 754 N N . ARG A 1 94 ? 14.613 26.555 2.022 1.00 34.22 94 ARG A N 1
ATOM 755 C CA . ARG A 1 94 ? 15.536 27.625 2.398 1.00 34.22 94 ARG A CA 1
ATOM 756 C C . ARG A 1 94 ? 16.959 27.110 2.264 1.00 34.22 94 ARG A C 1
ATOM 758 O O . ARG A 1 94 ? 17.151 25.901 2.526 1.00 34.22 94 ARG A O 1
#

Mean predicted aligned error: 5.08 Å

pLDDT: mean 92.27, std 13.25, range [34.22, 98.31]

InterPro domains:
  IPR009770 2-oxoadipate dioxygenase/decarboxylase [PF07063] (1-88)

Foldseek 3Di:
DQWDKDKDFDDDPVRCVVPGDIDIDIDGNLVPVPDPVVSVVVVVVVVPDDLFDPVLVVLVVVCVVVVDDDPVSVVVNVVRVVSSVDDDPPPPDD